Protein AF-A0A6J4XBL9-F1 (afdb_monomer)

Sequence (169 aa):
MKMYSIEIEEKIWQLLQQNAEPFVDTPNSVLKRLLFAKGETKEEVAPLYSIPAVSVEGLPKSLSQILEVVYEMEVNGCTRTQATNRVAKKRGTAPQTITDKYCRQLGKRAHEIDELLTEPEFNSFKDLLTSKFAVHRGIIEMYFDSMLSDADDANYTVPEIQDTELALE

Mean predicted aligned error: 17.2 Å

Radius of gyration: 22.72 Å; Cα contacts (8 Å, |Δi|>4): 89; chains: 1; bounding box: 56×64×52 Å

Solvent-accessible surface area (backbone atoms only — not comparable to full-atom values): 10542 Å² total; per-residue (Å²): 133,92,84,81,92,80,89,77,56,70,71,59,50,52,53,49,58,76,69,40,53,86,98,73,52,46,74,67,57,45,49,48,54,72,69,39,69,82,74,61,74,76,74,72,67,68,56,90,65,68,65,73,72,62,73,50,91,86,56,54,71,57,58,41,54,50,53,55,30,53,46,34,25,68,79,65,71,34,54,70,68,56,17,36,44,52,54,14,64,75,69,76,46,60,41,65,60,54,52,55,49,43,27,63,73,72,71,43,54,70,67,61,52,51,54,37,67,67,44,80,90,32,57,72,42,50,52,52,48,33,67,75,38,57,92,45,30,70,59,54,51,54,50,52,51,57,62,54,58,67,64,65,71,80,69,75,75,80,78,82,80,78,85,79,82,74,86,82,131

Structure (mmCIF, N/CA/C/O backbone):
data_AF-A0A6J4XBL9-F1
#
_entry.id   AF-A0A6J4XBL9-F1
#
loop_
_atom_site.group_PDB
_atom_site.id
_atom_site.type_symbol
_atom_site.label_atom_id
_atom_site.label_alt_id
_atom_site.label_comp_id
_atom_site.label_asym_id
_atom_site.label_entity_id
_atom_site.label_seq_id
_atom_site.pdbx_PDB_ins_code
_atom_site.Cartn_x
_atom_site.Cartn_y
_atom_site.Cartn_z
_atom_site.occupancy
_atom_site.B_iso_or_equiv
_atom_site.auth_seq_id
_atom_site.auth_comp_id
_atom_site.auth_asym_id
_atom_site.auth_atom_id
_atom_site.pdbx_PDB_model_num
ATOM 1 N N . MET A 1 1 ? 14.175 -23.108 -16.832 1.00 57.88 1 MET A N 1
ATOM 2 C CA . MET A 1 1 ? 14.173 -22.182 -17.988 1.00 57.88 1 MET A CA 1
ATOM 3 C C . MET A 1 1 ? 15.363 -22.502 -18.873 1.00 57.88 1 MET A C 1
ATOM 5 O O . MET A 1 1 ? 16.442 -22.715 -18.335 1.00 57.88 1 MET A O 1
ATOM 9 N N . LYS A 1 2 ? 15.183 -22.562 -20.196 1.00 72.81 2 LYS A N 1
ATOM 10 C CA . LYS A 1 2 ? 16.323 -22.574 -21.125 1.00 72.81 2 LYS A CA 1
ATOM 11 C C . LYS A 1 2 ? 16.831 -21.142 -21.288 1.00 72.81 2 LYS A C 1
ATOM 13 O O . LYS A 1 2 ? 16.019 -20.233 -21.426 1.00 72.81 2 LYS A O 1
ATOM 18 N N . MET A 1 3 ? 18.145 -20.960 -21.248 1.00 83.50 3 MET A N 1
ATOM 19 C CA . MET A 1 3 ? 18.801 -19.675 -21.488 1.00 83.50 3 MET A CA 1
ATOM 20 C C . MET A 1 3 ? 19.576 -19.748 -22.799 1.00 83.50 3 MET A C 1
ATOM 22 O O . MET A 1 3 ? 20.142 -20.791 -23.122 1.00 83.50 3 MET A O 1
ATOM 26 N N . TYR A 1 4 ? 19.592 -18.640 -23.531 1.00 82.44 4 TYR A N 1
ATOM 27 C CA . TYR A 1 4 ? 20.324 -18.499 -24.783 1.00 82.44 4 TYR A CA 1
ATOM 28 C C . TYR A 1 4 ? 21.252 -17.294 -24.678 1.00 82.44 4 TYR A C 1
ATOM 30 O O . TYR A 1 4 ? 20.879 -16.273 -24.098 1.00 82.44 4 TYR A O 1
ATOM 38 N N . SER A 1 5 ? 22.455 -17.421 -25.231 1.00 87.31 5 SER A N 1
ATOM 39 C CA . SER A 1 5 ? 23.397 -16.312 -25.354 1.00 87.31 5 SER A CA 1
ATOM 40 C C . SER A 1 5 ? 23.094 -15.536 -26.628 1.00 87.31 5 SER A C 1
ATOM 42 O O . SER A 1 5 ? 22.914 -16.132 -27.689 1.00 87.31 5 SER A O 1
ATOM 44 N N . ILE A 1 6 ? 23.049 -14.214 -26.514 1.00 83.62 6 ILE A N 1
ATOM 45 C CA . ILE A 1 6 ? 22.945 -13.297 -27.646 1.00 83.62 6 ILE A CA 1
ATOM 46 C C . ILE A 1 6 ? 24.068 -12.272 -27.543 1.00 83.62 6 ILE A C 1
ATOM 48 O O . ILE A 1 6 ? 24.449 -11.872 -26.442 1.00 83.62 6 ILE A O 1
ATOM 52 N N . GLU A 1 7 ? 24.587 -11.848 -28.686 1.00 88.94 7 GLU A N 1
ATOM 53 C CA . GLU A 1 7 ? 25.495 -10.708 -28.766 1.00 88.94 7 GLU A CA 1
ATOM 54 C C . GLU A 1 7 ? 24.669 -9.453 -29.044 1.00 88.94 7 GLU A C 1
ATOM 56 O O . GLU A 1 7 ? 23.746 -9.473 -29.860 1.00 88.94 7 GLU A O 1
ATOM 61 N N . ILE A 1 8 ? 24.967 -8.370 -28.330 1.00 85.19 8 ILE A N 1
ATOM 62 C CA . ILE A 1 8 ? 24.223 -7.112 -28.418 1.00 85.19 8 ILE A CA 1
ATOM 63 C C . ILE A 1 8 ? 25.177 -5.956 -28.679 1.00 85.19 8 ILE A C 1
ATOM 65 O O . ILE A 1 8 ? 26.264 -5.878 -28.109 1.00 85.19 8 ILE A O 1
ATOM 69 N N . GLU A 1 9 ? 24.747 -5.037 -29.535 1.00 90.19 9 GLU A N 1
ATOM 70 C CA . GLU A 1 9 ? 25.504 -3.825 -29.819 1.00 90.19 9 GLU A CA 1
ATOM 71 C C . GLU A 1 9 ? 25.502 -2.868 -28.620 1.00 90.19 9 GLU A C 1
ATOM 73 O O . GLU A 1 9 ? 24.533 -2.778 -27.862 1.00 90.19 9 GLU A O 1
ATOM 78 N N . GLU A 1 10 ? 26.566 -2.075 -28.487 1.00 86.00 10 GLU A N 1
ATOM 79 C CA . GLU A 1 10 ? 26.758 -1.153 -27.362 1.00 86.00 10 GLU A CA 1
ATOM 80 C C . GLU A 1 10 ? 25.614 -0.139 -27.208 1.00 86.00 10 GLU A C 1
ATOM 82 O O . GLU A 1 10 ? 25.182 0.160 -26.095 1.00 86.00 10 GLU A O 1
ATOM 87 N N . LYS A 1 11 ? 25.049 0.344 -28.320 1.00 86.88 11 LYS A N 1
ATOM 88 C CA . LYS A 1 11 ? 23.897 1.259 -28.290 1.00 86.88 11 LYS A CA 1
ATOM 89 C C . LYS A 1 11 ? 22.654 0.601 -27.686 1.00 86.88 11 LYS A C 1
ATOM 91 O O . LYS A 1 11 ? 21.917 1.242 -26.941 1.00 86.88 11 LYS A O 1
ATOM 96 N N . ILE A 1 12 ? 22.436 -0.680 -27.985 1.00 82.62 12 ILE A N 1
ATOM 97 C CA . ILE A 1 12 ? 21.325 -1.465 -27.435 1.00 82.62 12 ILE A CA 1
ATOM 98 C C . ILE A 1 12 ? 21.571 -1.707 -25.945 1.00 82.62 12 ILE A C 1
ATOM 100 O O . ILE A 1 12 ? 20.660 -1.555 -25.136 1.00 82.62 12 ILE A O 1
ATOM 104 N N . TRP A 1 13 ? 22.814 -2.000 -25.561 1.00 84.94 13 TRP A N 1
ATOM 105 C CA . TRP A 1 13 ? 23.192 -2.158 -24.160 1.00 84.94 13 TRP A CA 1
ATOM 106 C C . TRP A 1 13 ? 22.944 -0.892 -23.328 1.00 84.94 13 TRP A C 1
ATOM 108 O O . TRP A 1 13 ? 22.331 -0.963 -22.264 1.00 84.94 13 TRP A O 1
ATOM 118 N N . GLN A 1 14 ? 23.342 0.278 -23.833 1.00 83.50 14 GLN A N 1
ATOM 119 C CA . GLN A 1 14 ? 23.085 1.560 -23.170 1.00 83.50 14 GLN A CA 1
ATOM 120 C C . GLN A 1 14 ? 21.584 1.839 -23.024 1.00 83.50 14 GLN A C 1
ATOM 122 O O . GLN A 1 14 ? 21.141 2.294 -21.970 1.00 83.50 14 GLN A O 1
ATOM 127 N N . LEU A 1 15 ? 20.787 1.519 -24.048 1.00 81.88 15 LEU A N 1
ATOM 128 C CA . LEU A 1 15 ? 19.333 1.648 -23.987 1.00 81.88 15 LEU A CA 1
ATOM 129 C C . LEU A 1 15 ? 18.732 0.749 -22.896 1.00 81.88 15 LEU A C 1
ATOM 131 O O . LEU A 1 15 ? 17.860 1.193 -22.148 1.00 81.88 15 LEU A O 1
ATOM 135 N N . LEU A 1 16 ? 19.211 -0.492 -22.769 1.00 83.56 16 LEU A N 1
ATOM 136 C CA . LEU A 1 16 ? 18.768 -1.405 -21.714 1.00 83.56 16 LEU A CA 1
ATOM 137 C C . LEU A 1 16 ? 19.111 -0.864 -20.322 1.00 83.56 16 LEU A C 1
ATOM 139 O O . LEU A 1 16 ? 18.258 -0.897 -19.440 1.00 83.56 16 LEU A O 1
ATOM 143 N N . GLN A 1 17 ? 20.311 -0.308 -20.135 1.00 80.31 17 GLN A N 1
ATOM 144 C CA . GLN A 1 17 ? 20.725 0.287 -18.861 1.00 80.31 17 GLN A CA 1
ATOM 145 C C . GLN A 1 17 ? 19.887 1.511 -18.475 1.00 80.31 17 GLN A C 1
ATOM 147 O O . GLN A 1 17 ? 19.513 1.645 -17.315 1.00 80.31 17 GLN A O 1
ATOM 152 N N . GLN A 1 18 ? 19.556 2.384 -19.430 1.00 80.69 18 GLN A N 1
ATOM 153 C CA . GLN A 1 18 ? 18.729 3.569 -19.168 1.00 80.69 18 GLN A CA 1
ATOM 154 C C . GLN A 1 18 ? 17.293 3.222 -18.756 1.00 80.69 18 GLN A C 1
ATOM 156 O O . GLN A 1 18 ? 16.652 3.995 -18.050 1.00 80.69 18 GLN A O 1
ATOM 161 N N . ASN A 1 19 ? 16.786 2.073 -19.206 1.00 75.75 19 ASN A N 1
ATOM 162 C CA . ASN A 1 19 ? 15.426 1.618 -18.918 1.00 75.75 19 ASN A CA 1
ATOM 163 C C . ASN A 1 19 ? 15.345 0.653 -17.723 1.00 75.75 19 ASN A C 1
ATOM 165 O O . ASN A 1 19 ? 14.236 0.304 -17.310 1.00 75.75 19 ASN A O 1
ATOM 169 N N . ALA A 1 20 ? 16.483 0.222 -17.176 1.00 77.88 20 ALA A N 1
ATOM 170 C CA . ALA A 1 20 ? 16.548 -0.696 -16.047 1.00 77.88 20 ALA A CA 1
ATOM 171 C C . ALA A 1 20 ? 16.382 0.043 -14.710 1.00 77.88 20 ALA A C 1
ATOM 173 O O . ALA A 1 20 ? 17.081 1.020 -14.436 1.00 77.88 20 ALA A O 1
ATOM 174 N N . GLU A 1 21 ? 15.507 -0.458 -13.835 1.00 75.25 21 GLU A N 1
ATOM 175 C CA . GLU A 1 21 ? 15.535 -0.068 -12.423 1.00 75.25 21 GLU A CA 1
ATOM 176 C C . GLU A 1 21 ? 16.751 -0.725 -11.722 1.00 75.25 21 GLU A C 1
ATOM 178 O O . GLU A 1 21 ? 16.918 -1.950 -11.801 1.00 75.25 21 GLU A O 1
ATOM 183 N N . PRO A 1 22 ? 17.617 0.048 -11.029 1.00 66.06 22 PRO A N 1
ATOM 184 C CA . PRO A 1 22 ? 18.823 -0.488 -10.400 1.00 66.06 22 PRO A CA 1
ATOM 185 C C . PRO A 1 22 ? 18.513 -1.627 -9.426 1.00 66.06 22 PRO A C 1
ATOM 187 O O . PRO A 1 22 ? 17.652 -1.485 -8.562 1.00 66.06 22 PRO A O 1
ATOM 190 N N . PHE A 1 23 ? 19.253 -2.734 -9.537 1.00 54.91 23 PHE A N 1
ATOM 191 C CA . PHE A 1 23 ? 19.167 -3.927 -8.671 1.00 54.91 23 PHE A CA 1
ATOM 192 C C . PHE A 1 23 ? 17.852 -4.719 -8.727 1.00 54.91 23 PHE A C 1
ATOM 194 O O . PHE A 1 23 ? 17.738 -5.739 -8.050 1.00 54.91 23 PHE A O 1
ATOM 201 N N . VAL A 1 24 ? 16.886 -4.284 -9.534 1.00 68.31 24 VAL A N 1
ATOM 202 C CA . VAL A 1 24 ? 15.579 -4.937 -9.676 1.00 68.31 24 VAL A CA 1
ATOM 203 C C . VAL A 1 24 ? 15.452 -5.569 -11.055 1.00 68.31 24 VAL A C 1
ATOM 205 O O . VAL A 1 24 ? 15.021 -6.715 -11.176 1.00 68.31 24 VAL A O 1
ATOM 208 N N . ASP A 1 25 ? 15.866 -4.843 -12.092 1.00 71.19 25 ASP A N 1
ATOM 209 C CA . ASP A 1 25 ? 15.701 -5.292 -13.465 1.00 71.19 25 ASP A CA 1
ATOM 210 C C . ASP A 1 25 ? 16.890 -6.118 -13.969 1.00 71.19 25 ASP A C 1
ATOM 212 O O . ASP A 1 25 ? 18.059 -5.757 -13.822 1.00 71.19 25 ASP A O 1
ATOM 216 N N . THR A 1 26 ? 16.569 -7.230 -14.631 1.00 82.94 26 THR A N 1
ATOM 217 C CA . THR A 1 26 ? 17.522 -8.028 -15.409 1.00 82.94 26 THR A CA 1
ATOM 218 C C . THR A 1 26 ? 17.399 -7.664 -16.890 1.00 82.94 26 THR A C 1
ATOM 220 O O . THR A 1 26 ? 16.332 -7.232 -17.327 1.00 82.94 26 THR A O 1
ATOM 223 N N . PRO A 1 27 ? 18.427 -7.896 -17.725 1.00 78.94 27 PRO A N 1
ATOM 224 C CA . PRO A 1 27 ? 18.322 -7.638 -19.163 1.00 78.94 27 PRO A CA 1
ATOM 225 C C . PRO A 1 27 ? 17.103 -8.313 -19.810 1.00 78.94 27 PRO A C 1
ATOM 227 O O . PRO A 1 27 ? 16.434 -7.711 -20.645 1.00 78.94 27 PRO A O 1
ATOM 230 N N . ASN A 1 28 ? 16.747 -9.520 -19.359 1.00 80.69 28 ASN A N 1
ATOM 231 C CA . ASN A 1 28 ? 15.562 -10.231 -19.834 1.00 80.69 28 ASN A CA 1
ATOM 232 C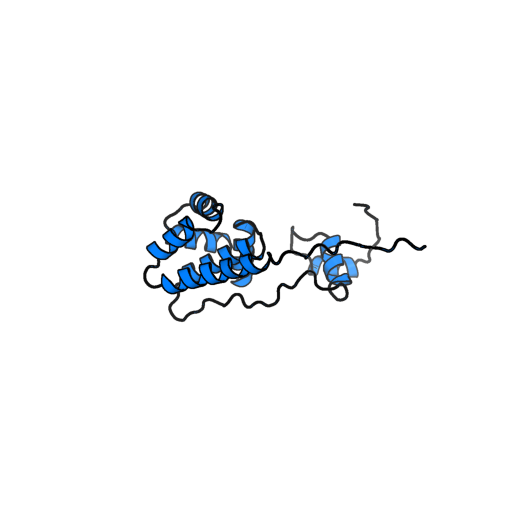 C . ASN A 1 28 ? 14.246 -9.561 -19.401 1.00 80.69 28 ASN A C 1
ATOM 234 O O . ASN A 1 28 ? 13.306 -9.561 -20.192 1.00 80.69 28 ASN A O 1
ATOM 238 N N . SER A 1 29 ? 14.154 -8.971 -18.198 1.00 78.38 29 SER A N 1
ATOM 239 C CA . SER A 1 29 ? 12.941 -8.244 -17.776 1.00 78.38 29 SER A CA 1
ATOM 240 C C . SER A 1 29 ? 12.764 -6.943 -18.558 1.00 78.38 29 SER A C 1
ATOM 242 O O . SER A 1 29 ? 11.655 -6.638 -19.003 1.00 78.38 29 SER A O 1
ATOM 244 N N . VAL A 1 30 ? 13.860 -6.223 -18.818 1.00 80.31 30 VAL A N 1
ATOM 245 C CA . VAL A 1 30 ? 13.841 -5.004 -19.641 1.00 80.31 30 VAL A CA 1
ATOM 246 C C . VAL A 1 30 ? 13.476 -5.332 -21.089 1.00 80.31 30 VAL A C 1
ATOM 248 O O . VAL A 1 30 ? 12.596 -4.687 -21.655 1.00 80.31 30 VAL A O 1
ATOM 251 N N . LEU A 1 31 ? 14.080 -6.370 -21.679 1.00 83.69 31 LEU A N 1
ATOM 252 C CA . LEU A 1 31 ? 13.751 -6.819 -23.035 1.00 83.69 31 LEU A CA 1
ATOM 253 C C . LEU A 1 31 ? 12.302 -7.298 -23.143 1.00 83.69 31 LEU A C 1
ATOM 255 O O . LEU A 1 31 ? 11.620 -6.932 -24.098 1.00 83.69 31 LEU A O 1
ATOM 259 N N . LYS A 1 32 ? 11.802 -8.049 -22.151 1.00 80.88 32 LYS A N 1
ATOM 260 C CA . LYS A 1 32 ? 10.403 -8.494 -22.121 1.00 80.88 32 LYS A CA 1
ATOM 261 C C . LYS A 1 32 ? 9.449 -7.295 -22.164 1.00 80.88 32 LYS A C 1
ATOM 263 O O . LYS A 1 32 ? 8.517 -7.269 -22.964 1.00 80.88 32 LYS A O 1
ATOM 268 N N . ARG A 1 33 ? 9.741 -6.266 -21.364 1.00 81.81 33 ARG A N 1
ATOM 269 C CA . ARG A 1 33 ? 8.968 -5.020 -21.304 1.00 81.81 33 ARG A CA 1
ATOM 270 C C . ARG A 1 33 ? 9.063 -4.191 -22.587 1.00 81.81 33 ARG A C 1
ATOM 272 O O . ARG A 1 33 ? 8.054 -3.659 -23.024 1.00 81.81 33 ARG A O 1
ATOM 279 N N . LEU A 1 34 ? 10.230 -4.077 -23.214 1.00 79.56 34 LEU A N 1
ATOM 280 C CA . LEU A 1 34 ? 10.382 -3.266 -24.429 1.00 79.56 34 LEU A CA 1
ATOM 281 C C . LEU A 1 34 ? 9.809 -3.941 -25.684 1.00 79.56 34 LEU A C 1
ATOM 283 O O . LEU A 1 34 ? 9.269 -3.253 -26.547 1.00 79.56 34 LEU A O 1
ATOM 287 N N . LEU A 1 35 ? 9.929 -5.267 -25.795 1.00 78.50 35 LEU A N 1
ATOM 288 C CA . LEU A 1 35 ? 9.585 -6.003 -27.016 1.00 78.50 35 LEU A CA 1
ATOM 289 C C . LEU A 1 35 ? 8.144 -6.520 -27.024 1.00 78.50 35 LEU A C 1
ATOM 291 O O . LEU A 1 35 ? 7.498 -6.485 -28.068 1.00 78.50 35 LEU A O 1
ATOM 295 N N . PHE A 1 36 ? 7.626 -6.969 -25.877 1.00 72.75 36 PHE A N 1
ATOM 296 C CA . PHE A 1 36 ? 6.341 -7.677 -25.818 1.00 72.75 36 PHE A CA 1
ATOM 297 C C . PHE A 1 36 ? 5.214 -6.867 -25.167 1.00 72.75 36 PHE A C 1
ATOM 299 O O . PHE A 1 36 ? 4.046 -7.176 -25.390 1.00 72.75 36 PHE A O 1
ATOM 306 N N . ALA A 1 37 ? 5.512 -5.749 -24.487 1.00 62.22 37 ALA A N 1
ATOM 307 C CA . ALA A 1 37 ? 4.473 -4.891 -23.898 1.00 62.22 37 ALA A CA 1
ATOM 308 C C . ALA A 1 37 ? 3.569 -4.184 -24.928 1.00 62.22 37 ALA A C 1
ATOM 310 O O . ALA A 1 37 ? 2.593 -3.545 -24.543 1.00 62.22 37 ALA A O 1
ATOM 311 N N . LYS A 1 38 ? 3.876 -4.269 -26.231 1.00 54.25 38 LYS A N 1
ATOM 312 C CA . LYS A 1 38 ? 3.057 -3.662 -27.293 1.00 54.25 38 LYS A CA 1
ATOM 313 C C . LYS A 1 38 ? 2.152 -4.655 -28.034 1.00 54.25 38 LYS A C 1
ATOM 315 O O . LYS A 1 38 ? 1.351 -4.211 -28.849 1.00 54.25 38 LYS A O 1
ATOM 320 N N . GLY A 1 39 ? 2.267 -5.963 -27.787 1.00 49.91 39 GLY A N 1
ATOM 321 C CA . GLY A 1 39 ? 1.613 -6.975 -28.630 1.00 49.91 39 GLY A CA 1
ATOM 322 C C . GLY A 1 39 ? 1.061 -8.208 -27.922 1.00 49.91 39 GLY A C 1
ATOM 323 O O . GLY A 1 39 ? 0.184 -8.856 -28.485 1.00 49.91 39 GLY A O 1
ATOM 324 N N . GLU A 1 40 ? 1.493 -8.519 -26.702 1.00 42.94 40 GLU A N 1
ATOM 325 C CA . GLU A 1 40 ? 0.893 -9.609 -25.935 1.00 42.94 40 GLU A CA 1
ATOM 326 C C . GLU A 1 40 ? -0.147 -9.030 -24.977 1.00 42.94 40 GLU A C 1
ATOM 328 O O . GLU A 1 40 ? 0.150 -8.305 -24.030 1.00 42.94 40 GLU A O 1
ATOM 333 N N . THR A 1 41 ? -1.399 -9.290 -25.355 1.00 36.91 41 THR A N 1
ATOM 334 C CA . THR A 1 41 ? -2.611 -9.306 -24.536 1.00 36.91 41 THR A CA 1
ATOM 335 C C . THR A 1 41 ? -2.355 -9.209 -23.043 1.00 36.91 41 THR A C 1
ATOM 337 O O . THR A 1 41 ? -1.767 -10.126 -22.482 1.00 36.91 41 THR A O 1
ATOM 340 N N . LYS A 1 42 ? -2.910 -8.152 -22.432 1.00 41.22 42 LYS A N 1
ATOM 341 C CA . LYS A 1 42 ? -3.607 -8.204 -21.139 1.00 41.22 42 LYS A CA 1
ATOM 342 C C . LYS A 1 42 ? -3.142 -9.367 -20.236 1.00 41.22 42 LYS A C 1
ATOM 344 O O . LYS A 1 42 ? -3.932 -10.244 -19.915 1.00 41.22 42 LYS A O 1
ATOM 349 N N . GLU A 1 43 ? -1.893 -9.352 -19.769 1.00 36.38 43 GLU A N 1
ATOM 350 C CA . GLU A 1 43 ? -1.733 -9.598 -18.339 1.00 36.38 43 GLU A CA 1
ATOM 351 C C . GLU A 1 43 ? -2.481 -8.432 -17.741 1.00 36.38 43 GLU A C 1
ATOM 353 O O . GLU A 1 43 ? -2.136 -7.283 -18.022 1.00 36.38 43 GLU A O 1
ATOM 358 N N . GLU A 1 44 ? -3.620 -8.752 -17.144 1.00 37.59 44 GLU A N 1
ATOM 359 C CA . GLU A 1 44 ? -4.585 -7.820 -16.619 1.00 37.59 44 GLU A CA 1
ATOM 360 C C . GLU A 1 44 ? -3.851 -6.627 -16.009 1.00 37.59 44 GLU A C 1
ATOM 362 O O . GLU A 1 44 ? -3.440 -6.593 -14.853 1.00 37.59 44 GLU A O 1
ATOM 367 N N . VAL A 1 45 ? -3.796 -5.564 -16.807 1.00 37.91 45 VAL A N 1
ATOM 368 C CA . VAL A 1 45 ? -4.268 -4.274 -16.365 1.00 37.91 45 VAL A CA 1
ATOM 369 C C . VAL A 1 45 ? -5.690 -4.565 -15.872 1.00 37.91 45 VAL A C 1
ATOM 371 O O . VAL A 1 45 ? -6.658 -4.255 -16.561 1.00 37.91 45 VAL A O 1
ATOM 374 N N . ALA A 1 46 ? -5.815 -5.220 -14.699 1.00 33.47 46 ALA A N 1
ATOM 375 C CA . ALA A 1 46 ? -6.844 -4.900 -13.732 1.00 33.47 46 ALA A CA 1
ATOM 376 C C . ALA A 1 46 ? -6.839 -3.389 -13.814 1.00 33.47 46 ALA A C 1
ATOM 378 O O . ALA A 1 46 ? -5.737 -2.841 -13.668 1.00 33.47 46 ALA A O 1
ATOM 379 N N . PRO A 1 47 ? -7.908 -2.783 -14.357 1.00 32.00 47 PRO A N 1
ATOM 380 C CA . PRO A 1 47 ? -7.806 -1.541 -15.078 1.00 32.00 47 PRO A CA 1
ATOM 381 C C . PRO A 1 47 ? -6.975 -0.503 -14.340 1.00 32.00 47 PRO A C 1
ATOM 383 O O . PRO A 1 47 ? -6.634 -0.572 -13.159 1.00 32.00 47 PRO A O 1
ATOM 386 N N . LEU A 1 48 ? -6.798 0.611 -15.005 1.00 33.84 48 LEU A N 1
ATOM 387 C CA . LEU A 1 48 ? -6.886 1.854 -14.268 1.00 33.84 48 LEU A CA 1
ATOM 388 C C . LEU A 1 48 ? -8.256 1.942 -13.523 1.00 33.84 48 LEU A C 1
ATOM 390 O O . LEU A 1 48 ? -8.998 2.893 -13.715 1.00 33.84 48 LEU A O 1
ATOM 394 N N . TYR A 1 49 ? -8.636 0.967 -12.680 1.00 30.86 49 TYR A N 1
ATOM 395 C CA . TYR A 1 49 ? -9.236 1.175 -11.392 1.00 30.86 49 TYR A CA 1
ATOM 396 C C . TYR A 1 49 ? -8.301 2.180 -10.735 1.00 30.86 49 TYR A C 1
ATOM 398 O O . TYR A 1 49 ? -7.297 1.872 -10.093 1.00 30.86 49 TYR A O 1
ATOM 406 N N . SER A 1 50 ? -8.599 3.450 -10.982 1.00 32.66 50 SER A N 1
ATOM 407 C CA . SER A 1 50 ? -9.019 4.319 -9.908 1.00 32.66 50 SER A CA 1
ATOM 408 C C . SER A 1 50 ? -9.268 3.485 -8.652 1.00 32.66 50 SER A C 1
ATOM 410 O O . SER A 1 50 ? -10.405 3.152 -8.345 1.00 32.66 50 SER A O 1
ATOM 412 N N . ILE A 1 51 ? -8.200 3.162 -7.906 1.00 40.31 51 ILE A N 1
ATOM 413 C CA . ILE A 1 51 ? -8.299 3.151 -6.453 1.00 40.31 51 ILE A CA 1
ATOM 414 C C . ILE A 1 51 ? -9.082 4.432 -6.225 1.00 40.31 51 ILE A C 1
ATOM 416 O O . ILE A 1 51 ? -8.580 5.468 -6.700 1.00 40.31 51 ILE A O 1
ATOM 420 N N . PRO A 1 52 ? -10.309 4.399 -5.673 1.00 44.22 52 PRO A N 1
ATOM 421 C CA . PRO A 1 52 ? -10.975 5.633 -5.335 1.00 44.22 52 PRO A CA 1
ATOM 422 C C . PRO A 1 52 ? -9.909 6.349 -4.538 1.00 44.22 52 PRO A C 1
ATOM 424 O O . PRO A 1 52 ? -9.442 5.824 -3.525 1.00 44.22 52 PRO A O 1
ATOM 427 N N . ALA A 1 53 ? -9.364 7.443 -5.072 1.00 45.25 53 ALA A N 1
ATOM 428 C CA . ALA A 1 53 ? -8.516 8.265 -4.258 1.00 45.25 53 ALA A CA 1
ATOM 429 C C . ALA A 1 53 ? -9.493 8.622 -3.157 1.00 45.25 53 ALA A C 1
ATOM 431 O O . ALA A 1 53 ? -10.439 9.368 -3.407 1.00 45.25 53 ALA A O 1
ATOM 432 N N . VAL A 1 54 ? -9.348 8.008 -1.983 1.00 47.06 54 VAL A N 1
ATOM 433 C CA . VAL A 1 54 ? -10.181 8.296 -0.822 1.00 47.06 54 VAL A CA 1
ATOM 434 C C . VAL A 1 54 ? -9.694 9.658 -0.306 1.00 47.06 54 VAL A C 1
ATOM 436 O O . VAL A 1 54 ? -9.329 9.833 0.847 1.00 47.06 54 VAL 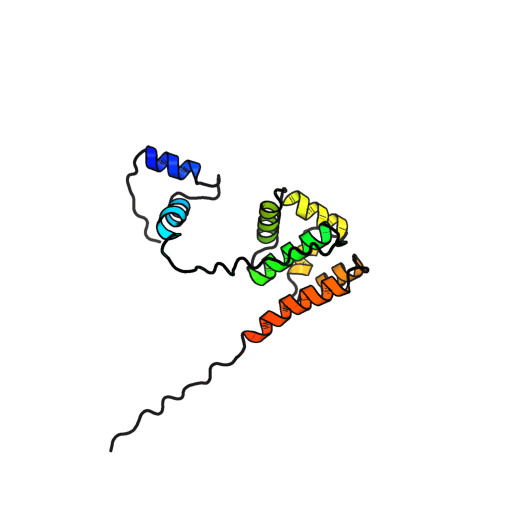A O 1
ATOM 439 N N . SER A 1 55 ? -9.604 10.643 -1.207 1.00 46.59 55 SER A N 1
ATOM 440 C CA . SER A 1 55 ? -9.762 12.060 -0.951 1.00 46.59 55 SER A CA 1
ATOM 441 C C . SER A 1 55 ? -11.256 12.304 -0.859 1.00 46.59 55 SER A C 1
ATOM 443 O O . SER A 1 55 ? -11.845 13.026 -1.654 1.00 46.59 55 SER A O 1
ATOM 445 N N . VAL A 1 56 ? -11.877 11.668 0.129 1.00 51.78 56 VAL A N 1
ATOM 446 C CA . VAL A 1 56 ? -13.061 12.270 0.720 1.00 51.78 56 VAL A CA 1
ATOM 447 C C . VAL A 1 56 ? -12.517 13.506 1.424 1.00 51.78 56 VAL A C 1
ATOM 449 O O . VAL A 1 56 ? -11.586 13.389 2.231 1.00 51.78 56 VAL A O 1
ATOM 452 N N . GLU A 1 57 ? -12.994 14.694 1.059 1.00 44.50 57 GLU A N 1
ATOM 453 C CA . GLU A 1 57 ? -12.623 15.916 1.772 1.00 44.50 57 GLU A CA 1
ATOM 454 C C . GLU A 1 57 ? -12.842 15.692 3.277 1.00 44.50 57 GLU A C 1
ATOM 456 O O . GLU A 1 57 ? -13.937 15.351 3.716 1.00 44.50 57 GLU A O 1
ATOM 461 N N . GLY A 1 58 ? -11.766 15.798 4.062 1.00 54.28 58 GLY A N 1
ATOM 462 C CA . GLY A 1 58 ? -11.785 15.546 5.505 1.00 54.28 58 GLY A CA 1
ATOM 463 C C . GLY A 1 58 ? -11.194 14.210 5.967 1.00 54.28 58 GLY A C 1
ATOM 464 O O . GLY A 1 58 ? -11.050 14.029 7.174 1.00 54.28 58 GLY A O 1
ATOM 465 N N . LEU A 1 59 ? -10.791 13.296 5.073 1.00 67.00 59 LEU A N 1
ATOM 466 C CA . LEU A 1 59 ? -10.130 12.057 5.494 1.00 67.00 59 LEU A CA 1
ATOM 467 C C . LEU A 1 59 ? -8.658 12.306 5.887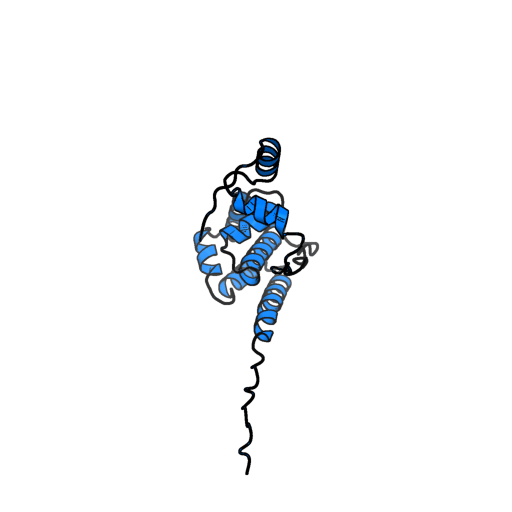 1.00 67.00 59 LEU A C 1
ATOM 469 O O . LEU A 1 59 ? -7.898 12.903 5.113 1.00 67.00 59 LEU A O 1
ATOM 473 N N . PRO A 1 60 ? -8.193 11.821 7.052 1.00 74.12 60 PRO A N 1
ATOM 474 C CA . PRO A 1 60 ? -6.793 11.911 7.425 1.00 74.12 60 PRO A CA 1
ATOM 475 C C . PRO A 1 60 ? -5.916 11.236 6.371 1.00 74.12 60 PRO A C 1
ATOM 477 O O . PRO A 1 60 ? -6.145 10.086 5.993 1.00 74.12 60 PRO A O 1
ATOM 480 N N . LYS A 1 61 ? -4.856 11.926 5.930 1.00 76.88 61 LYS A N 1
ATOM 481 C CA . LYS A 1 61 ? -3.898 11.379 4.949 1.00 76.88 61 LYS A CA 1
ATOM 482 C C . LYS A 1 61 ? -3.349 10.010 5.366 1.00 76.88 61 LYS A C 1
ATOM 484 O O . LYS A 1 61 ? -3.063 9.194 4.502 1.00 76.88 61 LYS A O 1
ATOM 489 N N . SER A 1 62 ? -3.197 9.778 6.669 1.00 77.69 62 SER A N 1
ATOM 490 C CA . SER A 1 62 ? -2.788 8.494 7.242 1.00 77.69 62 SER A CA 1
ATOM 491 C C . SER A 1 62 ? -3.816 7.391 7.000 1.00 77.69 62 SER A C 1
ATOM 493 O O . SER A 1 62 ? -3.432 6.321 6.549 1.00 77.69 62 SER A O 1
ATOM 495 N N . LEU A 1 63 ? -5.103 7.650 7.243 1.00 80.94 63 LEU A N 1
ATOM 496 C CA . LEU A 1 63 ? -6.171 6.675 7.016 1.00 80.94 63 LEU A CA 1
ATOM 497 C C . LEU A 1 63 ? -6.264 6.294 5.535 1.00 80.94 63 LEU A C 1
ATOM 499 O O . LEU A 1 63 ? -6.285 5.115 5.209 1.00 80.94 63 LEU A O 1
ATOM 503 N N . SER A 1 64 ? -6.200 7.278 4.635 1.00 81.81 64 SER A N 1
ATOM 504 C CA . SER A 1 64 ? -6.191 7.023 3.188 1.00 81.81 64 SER A CA 1
ATOM 505 C C . SER A 1 64 ? -5.000 6.155 2.757 1.00 81.81 64 SER A C 1
ATOM 507 O O . SER A 1 64 ? -5.172 5.244 1.956 1.00 81.81 64 SER A O 1
ATOM 509 N N . GLN A 1 65 ? -3.809 6.390 3.316 1.00 83.00 65 GLN A N 1
ATOM 510 C CA . GLN A 1 65 ? -2.632 5.556 3.047 1.00 83.00 65 GLN A CA 1
ATOM 511 C C . GLN A 1 65 ? -2.795 4.123 3.564 1.00 83.00 65 GLN A C 1
ATOM 513 O O . GLN A 1 65 ? -2.335 3.198 2.907 1.00 83.00 65 GLN A O 1
ATOM 518 N N . ILE A 1 66 ? -3.429 3.937 4.725 1.00 85.75 66 ILE A N 1
ATOM 519 C CA . ILE A 1 66 ? -3.666 2.606 5.296 1.00 85.75 66 ILE A CA 1
ATOM 520 C C . ILE A 1 66 ? -4.628 1.810 4.416 1.00 85.75 66 ILE A C 1
ATOM 522 O O . ILE A 1 66 ? -4.321 0.677 4.063 1.00 85.75 66 ILE A O 1
ATOM 526 N N . LEU A 1 67 ? -5.754 2.413 4.029 1.00 84.88 67 LEU A N 1
ATOM 527 C CA . LEU A 1 67 ? -6.749 1.756 3.180 1.00 84.88 67 LEU A CA 1
ATOM 528 C C . LEU A 1 67 ? -6.153 1.370 1.818 1.00 84.88 67 LEU A C 1
ATOM 530 O O . LEU A 1 67 ? -6.354 0.253 1.360 1.00 84.88 67 LEU A O 1
ATOM 534 N N . GLU A 1 68 ? -5.327 2.240 1.224 1.00 84.00 68 GLU A N 1
ATOM 535 C CA . GLU A 1 68 ? -4.592 1.925 -0.011 1.00 84.00 68 GLU A CA 1
ATOM 536 C C . GLU A 1 68 ? -3.677 0.699 0.135 1.00 84.00 68 GLU A C 1
ATOM 538 O O . GLU A 1 68 ? -3.590 -0.107 -0.787 1.00 84.00 68 GLU A O 1
ATOM 543 N N . VAL A 1 69 ? -3.000 0.543 1.280 1.00 84.44 69 VAL A N 1
ATOM 544 C CA . VAL A 1 69 ? -2.154 -0.634 1.534 1.00 84.44 69 VAL A CA 1
ATOM 545 C C . VAL A 1 69 ? -3.004 -1.897 1.642 1.00 84.44 69 VAL A C 1
ATOM 547 O O . VAL A 1 69 ? -2.647 -2.894 1.026 1.00 84.44 69 VAL A O 1
ATOM 550 N N . VAL A 1 70 ? -4.122 -1.856 2.374 1.00 84.50 70 VAL A N 1
ATOM 551 C CA . VAL A 1 70 ? -5.030 -3.010 2.513 1.00 84.50 70 VAL A CA 1
ATOM 552 C C . VAL A 1 70 ? -5.578 -3.444 1.157 1.00 84.50 70 VAL A C 1
ATOM 554 O O . VAL A 1 70 ? -5.547 -4.622 0.833 1.00 84.50 70 VAL A O 1
ATOM 557 N N . TYR A 1 71 ? -5.990 -2.495 0.320 1.00 83.69 71 TYR A N 1
ATOM 558 C CA . TYR A 1 71 ? -6.482 -2.798 -1.023 1.00 83.69 71 TYR A CA 1
ATOM 559 C C . TYR A 1 71 ? -5.443 -3.457 -1.915 1.00 83.69 71 TYR A C 1
ATOM 561 O O . TYR A 1 71 ? -5.749 -4.406 -2.622 1.00 83.69 71 TYR A O 1
ATOM 569 N N . GLU A 1 72 ? -4.199 -2.986 -1.879 1.00 79.25 72 GLU A N 1
ATOM 570 C CA . GLU A 1 72 ? -3.116 -3.629 -2.625 1.00 79.25 72 GLU A CA 1
ATOM 571 C C . GLU A 1 72 ? -2.811 -5.042 -2.106 1.00 79.25 72 GLU A C 1
ATOM 573 O O . GLU A 1 72 ? -2.333 -5.878 -2.870 1.00 79.25 72 GLU A O 1
ATOM 578 N N . MET A 1 73 ? -3.064 -5.321 -0.827 1.00 80.56 73 MET A N 1
ATOM 579 C CA . MET A 1 73 ? -2.919 -6.669 -0.282 1.00 80.56 73 MET A CA 1
ATOM 580 C C . MET A 1 73 ? -4.049 -7.583 -0.751 1.00 80.56 73 MET A C 1
ATOM 582 O O . MET A 1 73 ? -3.756 -8.674 -1.229 1.00 80.56 73 MET A O 1
ATOM 586 N N . GLU A 1 74 ? -5.296 -7.116 -0.687 1.00 79.69 74 GLU A N 1
ATOM 587 C CA . GLU A 1 74 ? -6.470 -7.924 -1.026 1.00 79.69 74 GLU A CA 1
ATOM 588 C C . GLU A 1 74 ? -6.627 -8.117 -2.540 1.00 79.69 74 GLU A C 1
ATOM 590 O O . GLU A 1 74 ? -6.691 -9.238 -3.030 1.00 79.69 74 GLU A O 1
ATOM 595 N N . VAL A 1 75 ? -6.591 -7.030 -3.316 1.00 76.38 75 VAL A N 1
ATOM 596 C CA . VAL A 1 75 ? -6.853 -7.074 -4.765 1.00 76.38 75 VAL A CA 1
ATOM 597 C C . VAL A 1 75 ? -5.673 -7.642 -5.548 1.00 76.38 75 VAL A C 1
ATOM 599 O O . VAL A 1 75 ? -5.866 -8.348 -6.533 1.00 76.38 75 VAL A O 1
ATOM 602 N N . ASN A 1 76 ? -4.437 -7.345 -5.134 1.00 72.44 76 ASN A N 1
ATOM 603 C CA . ASN A 1 76 ? -3.239 -7.810 -5.844 1.00 72.44 76 ASN A CA 1
ATOM 604 C C . ASN A 1 76 ? -2.545 -9.003 -5.165 1.00 72.44 76 ASN A C 1
ATOM 606 O O . ASN A 1 76 ? -1.463 -9.391 -5.615 1.00 72.44 76 ASN A O 1
ATOM 610 N N . GLY A 1 77 ? -3.096 -9.548 -4.072 1.00 75.81 77 GLY A N 1
ATOM 611 C CA . GLY A 1 77 ? -2.521 -10.686 -3.341 1.00 75.81 77 GLY A CA 1
ATOM 612 C C . GLY A 1 77 ? -1.084 -10.455 -2.858 1.00 75.81 77 GLY A C 1
ATOM 613 O O . GLY A 1 77 ? -0.281 -11.386 -2.781 1.00 75.81 77 GLY A O 1
ATOM 614 N N . CYS A 1 78 ? -0.703 -9.198 -2.626 1.00 77.25 78 CYS A N 1
ATOM 615 C CA . CYS A 1 78 ? 0.674 -8.812 -2.338 1.00 77.25 78 CYS A CA 1
ATOM 616 C C . CYS A 1 78 ? 0.953 -8.790 -0.832 1.00 77.25 78 CYS A C 1
ATOM 618 O O . CYS A 1 78 ? 0.092 -8.490 -0.011 1.00 77.25 78 CYS A O 1
ATOM 620 N N . THR A 1 79 ? 2.211 -9.012 -0.448 1.00 80.88 79 THR A N 1
ATOM 621 C CA . THR A 1 79 ? 2.627 -8.830 0.954 1.00 80.88 79 THR A CA 1
ATOM 622 C C . THR A 1 79 ? 2.514 -7.359 1.369 1.00 80.88 79 THR A C 1
ATOM 624 O O . THR A 1 79 ? 2.704 -6.462 0.540 1.00 80.88 79 THR A O 1
ATOM 627 N N . ARG A 1 80 ? 2.319 -7.072 2.667 1.00 82.75 80 ARG A N 1
ATOM 628 C CA . ARG A 1 80 ? 2.283 -5.689 3.194 1.00 82.75 80 ARG A CA 1
ATOM 629 C C . ARG A 1 80 ? 3.464 -4.843 2.718 1.00 82.75 80 ARG A C 1
ATOM 631 O O . ARG A 1 80 ? 3.298 -3.672 2.380 1.00 82.75 80 ARG A O 1
ATOM 638 N N . THR A 1 81 ? 4.664 -5.418 2.670 1.00 82.25 81 THR A N 1
ATOM 639 C CA . THR A 1 81 ? 5.871 -4.719 2.207 1.00 82.25 81 THR A CA 1
ATOM 640 C C . THR A 1 81 ? 5.762 -4.328 0.732 1.00 82.25 81 THR A C 1
ATOM 642 O O . THR A 1 81 ? 6.082 -3.196 0.371 1.00 82.25 81 THR A O 1
ATOM 645 N N . GLN A 1 82 ? 5.270 -5.229 -0.122 1.00 80.62 82 GLN A N 1
ATOM 646 C CA . GLN A 1 82 ? 5.038 -4.946 -1.540 1.00 80.62 82 GLN A CA 1
ATOM 647 C C . GLN A 1 82 ? 3.938 -3.898 -1.728 1.00 80.62 82 GLN A C 1
ATOM 649 O O . GLN A 1 82 ? 4.154 -2.927 -2.452 1.00 80.62 82 GLN A O 1
ATOM 654 N N . ALA A 1 83 ? 2.813 -4.037 -1.024 1.00 85.56 83 ALA A N 1
ATOM 655 C CA . ALA A 1 83 ? 1.723 -3.066 -1.029 1.00 85.56 83 ALA A CA 1
ATOM 656 C C . ALA A 1 83 ? 2.208 -1.672 -0.590 1.00 85.56 83 ALA A C 1
ATOM 658 O O . ALA A 1 83 ? 2.004 -0.677 -1.284 1.00 85.56 83 ALA A O 1
ATOM 659 N N . THR A 1 84 ? 2.972 -1.599 0.503 1.00 86.31 84 THR A N 1
ATOM 660 C CA . THR A 1 84 ? 3.551 -0.342 1.000 1.00 86.31 84 THR A CA 1
ATOM 661 C C . THR A 1 84 ? 4.507 0.274 -0.021 1.00 86.31 84 THR A C 1
ATOM 663 O O . THR A 1 84 ? 4.453 1.480 -0.244 1.00 86.31 84 THR A O 1
ATOM 666 N N . ASN A 1 85 ? 5.349 -0.525 -0.683 1.00 84.06 85 ASN A N 1
ATOM 667 C CA . ASN A 1 85 ? 6.243 -0.038 -1.739 1.00 84.06 85 ASN A CA 1
ATOM 668 C C . ASN A 1 85 ? 5.472 0.544 -2.931 1.00 84.06 85 ASN A C 1
ATOM 670 O O . ASN A 1 85 ? 5.871 1.574 -3.478 1.00 84.06 85 ASN A O 1
ATOM 674 N N . ARG A 1 86 ? 4.349 -0.069 -3.317 1.00 82.25 86 ARG A N 1
ATOM 675 C CA . ARG A 1 86 ? 3.484 0.444 -4.390 1.00 82.25 86 ARG A CA 1
ATOM 676 C C . ARG A 1 86 ? 2.838 1.771 -4.006 1.00 82.25 86 ARG A C 1
ATOM 678 O O . ARG A 1 86 ? 2.943 2.742 -4.758 1.00 82.25 86 ARG A O 1
ATOM 685 N N . VAL A 1 87 ? 2.271 1.859 -2.803 1.00 84.56 87 VAL A N 1
ATOM 686 C CA . VAL A 1 87 ? 1.686 3.104 -2.277 1.00 84.56 87 VAL A CA 1
ATOM 687 C C . VAL A 1 87 ? 2.749 4.204 -2.145 1.00 84.56 87 VAL A C 1
ATOM 689 O O . VAL A 1 87 ? 2.509 5.361 -2.497 1.00 84.56 87 VAL A O 1
ATOM 692 N N . ALA A 1 88 ? 3.958 3.843 -1.712 1.00 85.44 88 ALA A N 1
ATOM 693 C CA . ALA A 1 88 ? 5.112 4.732 -1.621 1.00 85.44 88 ALA A CA 1
ATOM 694 C C . ALA A 1 88 ? 5.505 5.319 -2.980 1.00 85.44 88 ALA A C 1
ATOM 696 O O . ALA A 1 88 ? 5.622 6.542 -3.107 1.00 85.44 88 ALA A O 1
ATOM 697 N N . LYS A 1 89 ? 5.630 4.461 -4.002 1.00 83.81 89 LYS A N 1
ATOM 698 C CA . LYS A 1 89 ? 5.928 4.855 -5.386 1.00 83.81 89 LYS A CA 1
ATOM 699 C C . LYS A 1 89 ? 4.841 5.782 -5.935 1.00 83.81 89 LYS A C 1
ATOM 701 O O . LYS A 1 89 ? 5.168 6.823 -6.496 1.00 83.81 89 LYS A O 1
ATOM 706 N N . LYS A 1 90 ? 3.562 5.470 -5.688 1.00 79.94 90 LYS A N 1
ATOM 707 C CA . LYS A 1 90 ? 2.414 6.288 -6.118 1.00 79.94 90 LYS A CA 1
ATOM 708 C C . LYS A 1 90 ? 2.423 7.692 -5.507 1.00 79.94 90 LYS A C 1
ATOM 710 O O . LYS A 1 90 ? 2.055 8.656 -6.170 1.00 79.94 90 LYS A O 1
ATOM 715 N N . ARG A 1 91 ? 2.835 7.817 -4.243 1.00 78.19 91 ARG A N 1
ATOM 716 C CA . ARG A 1 91 ? 2.829 9.090 -3.503 1.00 78.19 91 ARG A CA 1
ATOM 717 C C . ARG A 1 91 ? 4.158 9.845 -3.544 1.00 78.19 91 ARG A C 1
ATOM 719 O O . ARG A 1 91 ? 4.232 10.937 -2.986 1.00 78.19 91 ARG A O 1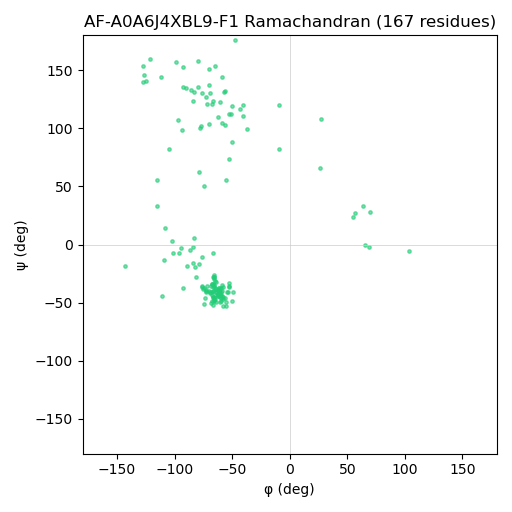
ATOM 726 N N . GLY A 1 92 ? 5.194 9.287 -4.173 1.00 80.38 92 GLY A N 1
ATOM 727 C CA . GLY A 1 92 ? 6.529 9.890 -4.202 1.00 80.38 92 GLY A CA 1
ATOM 728 C C . GLY A 1 92 ? 7.167 9.999 -2.813 1.00 80.38 92 GLY A C 1
ATOM 729 O O . GLY A 1 92 ? 7.876 10.960 -2.530 1.00 80.38 92 GLY A O 1
ATOM 730 N N . THR A 1 93 ? 6.882 9.049 -1.919 1.00 84.12 93 THR A N 1
ATOM 731 C CA . THR A 1 93 ? 7.398 9.035 -0.538 1.00 84.12 93 THR A CA 1
ATOM 732 C C . THR A 1 93 ? 8.185 7.765 -0.257 1.00 84.12 93 THR A C 1
ATOM 734 O O . THR A 1 93 ? 7.976 6.759 -0.922 1.00 84.12 93 THR A O 1
ATOM 737 N N . ALA A 1 94 ? 9.052 7.772 0.758 1.00 84.69 94 ALA A N 1
ATOM 738 C CA . ALA A 1 94 ? 9.745 6.557 1.170 1.00 84.69 94 ALA A CA 1
ATOM 739 C C . ALA A 1 94 ? 8.769 5.558 1.840 1.00 84.69 94 ALA A C 1
ATOM 741 O O . ALA A 1 94 ? 7.971 5.974 2.688 1.00 84.69 94 ALA A O 1
ATOM 742 N N . PRO A 1 95 ? 8.850 4.248 1.535 1.00 84.62 95 PRO A N 1
ATOM 743 C CA . PRO A 1 95 ? 7.997 3.219 2.143 1.00 84.62 95 PRO A CA 1
ATOM 744 C C . PRO A 1 95 ? 8.056 3.225 3.672 1.00 84.62 95 PRO A C 1
ATOM 746 O O . PRO A 1 95 ? 7.029 3.156 4.343 1.00 84.62 95 PRO A O 1
ATOM 749 N N . GLN A 1 96 ? 9.257 3.411 4.224 1.00 85.81 96 GLN A N 1
ATOM 750 C CA . GLN A 1 96 ? 9.481 3.497 5.665 1.00 85.81 96 GLN A CA 1
ATOM 751 C C . GLN A 1 96 ? 8.695 4.649 6.306 1.00 85.81 96 GLN A C 1
ATOM 753 O O . GLN A 1 96 ? 8.131 4.485 7.381 1.00 85.81 96 GLN A O 1
ATOM 758 N N . THR A 1 97 ? 8.567 5.790 5.620 1.00 85.69 97 THR A N 1
ATOM 759 C CA . THR A 1 97 ? 7.779 6.928 6.112 1.00 85.69 97 THR A CA 1
ATOM 760 C C . THR A 1 97 ? 6.291 6.603 6.188 1.00 85.69 97 THR A C 1
ATOM 762 O O . THR A 1 97 ? 5.613 7.088 7.091 1.00 85.69 97 THR A O 1
ATOM 765 N N . ILE A 1 98 ? 5.767 5.794 5.263 1.00 83.75 98 ILE A N 1
ATOM 766 C CA . ILE A 1 98 ? 4.372 5.340 5.312 1.00 83.75 98 ILE A CA 1
ATOM 767 C C . ILE A 1 98 ? 4.193 4.387 6.495 1.00 83.75 98 ILE A C 1
ATOM 769 O O . ILE A 1 98 ? 3.319 4.634 7.328 1.00 83.75 98 ILE A O 1
ATOM 773 N N . THR A 1 99 ? 5.065 3.379 6.616 1.00 84.06 99 THR A N 1
ATOM 774 C CA . THR A 1 99 ? 5.059 2.411 7.723 1.00 84.06 99 THR A CA 1
ATOM 775 C C . THR A 1 99 ? 5.126 3.085 9.085 1.00 84.06 99 THR A C 1
ATOM 777 O O . THR A 1 99 ? 4.258 2.862 9.926 1.00 84.06 99 THR A O 1
ATOM 780 N N . ASP A 1 100 ? 6.101 3.965 9.301 1.00 83.81 100 ASP A N 1
ATOM 781 C CA . ASP A 1 100 ? 6.267 4.671 10.572 1.00 83.81 100 ASP A CA 1
ATOM 782 C C . ASP A 1 100 ? 5.049 5.538 10.895 1.00 83.81 100 ASP A C 1
ATOM 784 O O . ASP A 1 100 ? 4.615 5.626 12.048 1.00 83.81 100 ASP A O 1
ATOM 788 N N . LYS A 1 101 ? 4.461 6.167 9.872 1.00 84.75 101 LYS A N 1
ATOM 789 C CA . LYS A 1 101 ? 3.305 7.037 10.049 1.00 84.75 101 LYS A CA 1
ATOM 790 C C . LYS A 1 101 ? 2.085 6.249 10.493 1.00 84.75 101 LYS A C 1
ATOM 792 O O . LYS A 1 101 ? 1.488 6.637 11.494 1.00 84.75 101 LYS A O 1
ATOM 797 N N . TYR A 1 102 ? 1.705 5.172 9.805 1.00 83.62 102 TYR A N 1
ATOM 798 C CA . TYR A 1 102 ? 0.516 4.431 10.225 1.00 83.62 102 TYR A CA 1
ATOM 799 C C . TYR A 1 102 ? 0.743 3.633 11.510 1.00 83.62 102 TYR A C 1
ATOM 801 O O . TYR A 1 102 ? -0.146 3.638 12.356 1.00 83.62 102 TYR A O 1
ATOM 809 N N . CYS A 1 103 ? 1.930 3.059 11.741 1.00 85.31 103 CYS A N 1
ATOM 810 C CA . CYS A 1 103 ? 2.257 2.408 13.016 1.00 85.31 103 CYS A CA 1
ATOM 811 C C . CYS A 1 103 ? 2.070 3.377 14.194 1.00 85.31 103 CYS A C 1
ATOM 813 O O . CYS A 1 103 ? 1.404 3.064 15.182 1.00 85.31 103 CYS A O 1
ATOM 815 N N . ARG A 1 104 ? 2.570 4.614 14.060 1.00 84.62 104 ARG A N 1
ATOM 816 C CA . ARG A 1 104 ? 2.419 5.653 15.089 1.00 84.62 104 ARG A CA 1
ATOM 817 C C . ARG A 1 104 ? 0.971 6.116 15.271 1.00 84.62 104 ARG A C 1
ATOM 819 O O . ARG A 1 104 ? 0.587 6.444 16.389 1.00 84.62 104 ARG A O 1
ATOM 826 N N . GLN A 1 105 ? 0.175 6.155 14.203 1.00 83.75 105 GLN A N 1
ATOM 827 C CA . GLN A 1 105 ? -1.241 6.552 14.259 1.00 83.75 105 GLN A CA 1
ATOM 828 C C . GLN A 1 105 ? -2.115 5.472 14.907 1.00 83.75 105 GLN A C 1
ATOM 830 O O . GLN A 1 105 ? -2.989 5.778 15.717 1.00 83.75 105 GLN A O 1
ATOM 835 N N . LEU A 1 106 ? -1.841 4.208 14.594 1.00 84.12 106 LEU A N 1
ATOM 836 C CA . LEU A 1 106 ? -2.545 3.061 15.158 1.00 84.12 106 LEU A CA 1
ATOM 837 C C . LEU A 1 106 ? -2.057 2.717 16.572 1.00 84.12 106 LEU A C 1
ATOM 839 O O . LEU A 1 106 ? -2.773 2.063 17.325 1.00 84.12 106 LEU A O 1
ATOM 843 N N . GLY A 1 107 ? -0.884 3.218 16.971 1.00 83.81 107 GLY A N 1
ATOM 844 C CA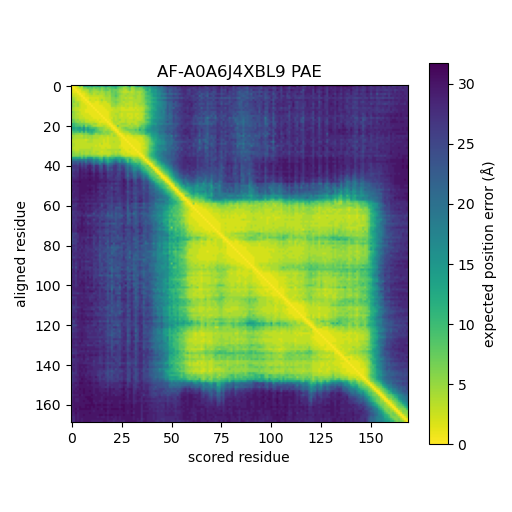 . GLY A 1 107 ? -0.282 2.926 18.272 1.00 83.81 107 GLY A CA 1
ATOM 845 C C . GLY A 1 107 ? 0.202 1.481 18.378 1.00 83.81 107 GLY A C 1
ATOM 846 O O . GLY A 1 107 ? 0.213 0.929 19.473 1.00 83.81 107 GLY A O 1
ATOM 847 N N . LYS A 1 108 ? 0.570 0.879 17.243 1.00 85.88 108 LYS A N 1
ATOM 848 C CA . LYS A 1 108 ? 0.995 -0.517 17.122 1.00 85.88 108 LYS A CA 1
ATOM 849 C C . LYS A 1 108 ? 2.332 -0.620 16.413 1.00 85.88 108 LYS A C 1
ATOM 851 O O . LYS A 1 108 ? 2.708 0.245 15.620 1.00 85.88 108 LYS A O 1
ATOM 856 N N . ARG A 1 109 ? 3.063 -1.688 16.708 1.00 84.00 109 ARG A N 1
ATOM 857 C CA . ARG A 1 109 ? 4.301 -2.032 16.010 1.00 84.00 109 ARG A CA 1
ATOM 858 C C . ARG A 1 109 ? 3.985 -2.703 14.677 1.00 84.00 109 ARG A C 1
ATOM 860 O O . ARG A 1 109 ? 2.924 -3.291 14.504 1.00 84.00 109 ARG A O 1
ATOM 867 N N . ALA A 1 110 ? 4.943 -2.655 13.753 1.00 79.06 110 ALA A N 1
ATOM 868 C CA . ALA A 1 110 ? 4.787 -3.232 12.418 1.00 79.06 110 ALA A CA 1
ATOM 869 C C . ALA A 1 110 ? 4.356 -4.711 12.450 1.00 79.06 110 ALA A C 1
ATOM 871 O O . ALA A 1 110 ? 3.462 -5.074 11.701 1.00 79.06 110 ALA A O 1
ATOM 872 N N . HIS A 1 111 ? 4.918 -5.517 13.360 1.00 80.94 111 HIS A N 1
ATOM 873 C CA . HIS A 1 111 ? 4.556 -6.933 13.495 1.00 80.94 111 HIS A CA 1
ATOM 874 C C . HIS A 1 111 ? 3.122 -7.153 13.992 1.00 80.94 111 HIS A C 1
ATOM 876 O O . HIS A 1 111 ? 2.460 -8.057 13.513 1.00 80.94 111 HIS A O 1
ATOM 882 N N . GLU A 1 112 ? 2.614 -6.317 14.905 1.00 82.25 112 GLU A N 1
ATOM 883 C CA . GLU A 1 112 ? 1.220 -6.425 15.359 1.00 82.25 112 GLU A CA 1
ATOM 884 C C . GLU A 1 112 ? 0.251 -6.082 14.223 1.00 82.25 112 GLU A C 1
ATOM 886 O O . GLU A 1 112 ? -0.837 -6.634 14.139 1.00 82.25 112 GLU A O 1
ATOM 891 N N . ILE A 1 113 ? 0.634 -5.142 13.353 1.00 82.44 113 ILE A N 1
ATOM 892 C CA . ILE A 1 113 ? -0.142 -4.817 12.154 1.00 82.44 113 ILE A CA 1
ATOM 893 C C . ILE A 1 113 ? -0.081 -5.969 11.147 1.00 82.44 113 ILE A C 1
ATOM 895 O O . ILE A 1 113 ? -1.104 -6.302 10.566 1.00 82.44 113 ILE A O 1
ATOM 899 N N . ASP A 1 114 ? 1.089 -6.586 10.964 1.00 80.44 114 ASP A N 1
ATOM 900 C CA . ASP A 1 114 ? 1.244 -7.769 10.111 1.00 80.44 114 ASP A CA 1
ATOM 901 C C . ASP A 1 114 ? 0.344 -8.925 10.588 1.00 80.44 114 ASP A C 1
ATOM 903 O O . ASP A 1 114 ? -0.354 -9.524 9.774 1.00 80.44 114 ASP A O 1
ATOM 907 N N . GLU A 1 115 ? 0.284 -9.188 11.897 1.00 82.50 115 GLU A N 1
ATOM 908 C CA . GLU A 1 115 ? -0.613 -10.198 12.480 1.00 82.50 115 GLU A CA 1
ATOM 909 C C . GLU A 1 115 ? -2.091 -9.888 12.204 1.00 82.50 115 GLU A C 1
ATOM 911 O O . GLU A 1 115 ? -2.829 -10.763 11.757 1.00 82.50 115 GLU A O 1
ATOM 916 N N . LEU A 1 116 ? -2.514 -8.634 12.389 1.00 83.12 116 LEU A N 1
ATOM 917 C CA . LEU A 1 116 ? -3.894 -8.200 12.130 1.00 83.12 116 LEU A CA 1
ATOM 918 C C . LEU A 1 116 ? -4.289 -8.276 10.650 1.00 83.12 116 LEU A C 1
ATOM 920 O O . LEU A 1 116 ? -5.461 -8.456 10.339 1.00 83.12 116 LEU A O 1
ATOM 924 N N . LEU A 1 117 ? -3.325 -8.112 9.744 1.00 79.38 117 LEU A N 1
ATOM 925 C CA . LEU A 1 117 ? -3.529 -8.208 8.296 1.00 79.38 117 LEU A CA 1
ATOM 926 C C . LEU A 1 117 ? -3.408 -9.645 7.767 1.00 79.38 117 LEU A C 1
ATOM 928 O O . LEU A 1 117 ? -3.604 -9.866 6.578 1.00 79.38 117 LEU A O 1
ATOM 932 N N . THR A 1 118 ? -3.050 -10.605 8.625 1.00 76.12 118 THR A N 1
ATOM 933 C CA . THR A 1 118 ? -3.012 -12.035 8.283 1.00 76.12 118 THR A CA 1
ATOM 934 C C . THR A 1 118 ? -4.361 -12.711 8.557 1.00 76.12 118 THR A C 1
ATOM 936 O O . THR A 1 118 ? -4.627 -13.792 8.034 1.00 76.12 118 THR A O 1
ATOM 939 N N . GLU A 1 119 ? -5.215 -12.094 9.380 1.00 77.12 119 GLU A N 1
ATOM 940 C CA . GLU A 1 119 ? -6.552 -12.605 9.674 1.00 77.12 119 GLU A CA 1
ATOM 941 C C . GLU A 1 119 ? -7.457 -12.491 8.432 1.00 77.12 119 GLU A C 1
ATOM 943 O O . GLU A 1 119 ? -7.527 -11.410 7.836 1.00 77.12 119 GLU A O 1
ATOM 948 N N . PRO A 1 120 ? -8.168 -13.566 8.041 1.00 68.81 120 PRO A N 1
ATOM 949 C CA . PRO A 1 120 ? -9.160 -13.480 6.975 1.00 68.81 120 PRO A CA 1
ATOM 950 C C . PRO A 1 120 ? -10.242 -12.454 7.344 1.00 68.81 120 PRO A C 1
ATOM 952 O O . PRO A 1 120 ? -10.599 -12.313 8.512 1.00 68.81 120 PRO A O 1
ATOM 955 N N . GLU A 1 121 ? -10.747 -11.721 6.348 1.00 71.94 121 GLU A N 1
ATOM 956 C CA . GLU A 1 121 ? -11.782 -10.674 6.486 1.00 71.94 121 GLU A CA 1
ATOM 957 C C . GLU A 1 121 ? -11.359 -9.394 7.234 1.00 71.94 121 GLU A C 1
ATOM 959 O O . GLU A 1 121 ? -12.144 -8.450 7.331 1.00 71.94 121 GLU A O 1
ATOM 964 N N . PHE A 1 122 ? -10.122 -9.305 7.741 1.00 83.75 122 PHE A N 1
ATOM 965 C CA . PHE A 1 122 ? -9.582 -8.112 8.412 1.00 83.75 122 PHE A CA 1
ATOM 966 C C . PHE A 1 122 ? -10.428 -7.590 9.587 1.00 83.75 122 PHE A C 1
ATOM 968 O O . PHE A 1 122 ? -10.319 -6.412 9.935 1.00 83.75 122 PHE A O 1
ATOM 975 N N . ASN A 1 123 ? -11.254 -8.425 10.224 1.00 82.25 123 ASN A N 1
ATOM 976 C CA . ASN A 1 123 ? -12.210 -7.996 11.253 1.00 82.25 123 ASN A CA 1
ATOM 977 C C . ASN A 1 123 ? -11.523 -7.237 12.405 1.00 82.25 123 ASN A C 1
ATOM 979 O O . ASN A 1 123 ? -11.890 -6.098 12.714 1.00 82.25 123 ASN A O 1
ATOM 983 N N . SER A 1 124 ? -10.440 -7.790 12.964 1.00 84.56 124 SER A N 1
ATOM 984 C CA . SER A 1 124 ? -9.673 -7.121 14.025 1.00 84.56 124 SER A CA 1
ATOM 985 C C . SER A 1 124 ? -9.017 -5.814 13.559 1.00 84.56 124 SER A C 1
ATOM 987 O O . SER A 1 124 ? -8.857 -4.863 14.332 1.00 84.56 124 SER A O 1
ATOM 989 N N . PHE A 1 125 ? -8.625 -5.739 12.285 1.00 86.50 125 PHE A N 1
ATOM 990 C CA . PHE A 1 125 ? -8.034 -4.540 11.698 1.00 86.50 125 PHE A CA 1
ATOM 991 C C . PHE A 1 125 ? -9.087 -3.452 11.424 1.00 86.50 125 PHE A C 1
ATOM 993 O O . PHE A 1 125 ? -8.836 -2.270 11.680 1.00 86.50 125 PHE A O 1
ATOM 1000 N N . LYS A 1 126 ? -10.288 -3.843 10.982 1.00 86.88 126 LYS A N 1
ATOM 1001 C CA . LYS A 1 126 ? -11.462 -2.978 10.815 1.00 86.88 126 LYS A CA 1
ATOM 1002 C C . LYS A 1 126 ? -11.849 -2.354 12.153 1.00 86.88 126 LYS A C 1
ATOM 1004 O O . LYS A 1 126 ? -11.954 -1.131 12.236 1.00 86.88 126 LYS A O 1
ATOM 1009 N N . ASP A 1 127 ? -11.943 -3.149 13.217 1.00 86.69 127 ASP A N 1
ATOM 1010 C CA . ASP A 1 127 ? -12.244 -2.668 14.573 1.00 86.69 127 ASP A CA 1
ATOM 1011 C C . ASP A 1 127 ? -11.186 -1.695 15.108 1.00 86.69 127 ASP A C 1
ATOM 1013 O O . ASP A 1 127 ? -11.500 -0.667 15.719 1.00 86.69 127 ASP A O 1
ATOM 1017 N N . LEU A 1 128 ? -9.909 -1.961 14.826 1.00 88.38 128 LEU A N 1
ATOM 1018 C CA . LEU A 1 128 ? -8.825 -1.050 15.180 1.00 88.38 128 LEU A CA 1
ATOM 1019 C C . LEU A 1 128 ? -8.975 0.306 14.471 1.00 88.38 128 LEU A C 1
ATOM 1021 O O . LEU A 1 128 ? -8.798 1.361 15.093 1.00 88.38 128 LEU A O 1
ATOM 1025 N N . LEU A 1 129 ? -9.300 0.289 13.177 1.00 86.69 129 LEU A N 1
ATOM 1026 C CA . LEU A 1 129 ? -9.495 1.502 12.391 1.00 86.69 129 LEU A CA 1
ATOM 1027 C C . LEU A 1 129 ? -10.735 2.278 12.835 1.00 86.69 129 LEU A C 1
ATOM 1029 O O . LEU A 1 129 ? -10.645 3.496 12.994 1.00 86.69 129 LEU A O 1
ATOM 1033 N N . THR A 1 130 ? -11.862 1.613 13.087 1.00 86.38 130 THR A N 1
ATOM 1034 C CA . THR A 1 130 ? -13.095 2.274 13.541 1.00 86.38 130 THR A CA 1
ATOM 1035 C C . THR A 1 130 ? -12.951 2.847 14.952 1.00 86.38 130 THR A C 1
ATOM 1037 O O . THR A 1 130 ? -13.462 3.934 15.219 1.00 86.38 130 THR A O 1
ATOM 1040 N N . SER A 1 131 ? -12.183 2.196 15.832 1.00 86.38 131 SER A N 1
ATOM 1041 C CA . SER A 1 131 ? -11.849 2.720 17.161 1.00 86.38 131 SER A CA 1
ATOM 1042 C C . SER A 1 131 ? -10.967 3.974 17.088 1.00 86.38 131 SER A C 1
ATOM 1044 O O . SER A 1 131 ? -11.232 4.972 17.764 1.00 86.38 131 SER A O 1
ATOM 1046 N N . LYS A 1 132 ? -9.925 3.964 16.243 1.00 85.44 132 LYS A N 1
ATOM 1047 C CA . LYS A 1 132 ? -8.994 5.099 16.102 1.00 85.44 132 LYS A CA 1
ATOM 1048 C C . LYS A 1 132 ? -9.575 6.272 15.328 1.00 85.44 132 LYS A C 1
ATOM 1050 O O . LYS A 1 132 ? -9.302 7.424 15.662 1.00 85.44 132 LYS A O 1
ATOM 1055 N N . PHE A 1 133 ? -10.361 5.986 14.302 1.00 82.75 133 PHE A N 1
ATOM 1056 C CA . PHE A 1 133 ? -10.955 6.967 13.408 1.00 82.75 133 PHE A CA 1
ATOM 1057 C C . PHE A 1 133 ? -12.478 6.939 13.538 1.00 82.75 133 PHE A C 1
ATOM 1059 O O . PHE A 1 133 ? -13.185 6.805 12.544 1.00 82.75 133 PHE A O 1
ATOM 1066 N N . ALA A 1 134 ? -12.986 7.109 14.763 1.00 80.31 134 ALA A N 1
ATOM 1067 C CA . ALA A 1 134 ? -14.419 7.035 15.067 1.00 80.31 134 ALA A CA 1
ATOM 1068 C C . ALA A 1 134 ? -15.288 7.941 14.173 1.00 80.31 134 ALA A C 1
ATOM 1070 O O . ALA A 1 134 ? -16.379 7.555 13.764 1.00 80.31 134 ALA A O 1
ATOM 1071 N N . VAL A 1 135 ? -14.772 9.118 13.801 1.00 77.19 135 VAL A N 1
ATOM 1072 C CA . VAL A 1 135 ? -15.442 10.077 12.899 1.00 77.19 135 VAL A CA 1
ATOM 1073 C C . VAL A 1 135 ? -15.604 9.529 11.472 1.00 77.19 135 VAL A C 1
ATOM 1075 O O . VAL A 1 135 ? -16.526 9.915 10.763 1.00 77.19 135 VAL A O 1
ATOM 1078 N N . HIS A 1 136 ? -14.741 8.603 11.052 1.00 78.12 136 HIS A N 1
ATOM 1079 C CA . HIS A 1 136 ? -14.731 8.007 9.713 1.00 78.12 136 HIS A CA 1
ATOM 1080 C C . HIS A 1 136 ? -15.207 6.552 9.702 1.00 78.12 136 HIS A C 1
ATOM 1082 O O . HIS A 1 136 ? -15.022 5.865 8.698 1.00 78.12 136 HIS A O 1
ATOM 1088 N N . ARG A 1 137 ? -15.839 6.085 10.787 1.00 78.94 137 ARG A N 1
ATOM 1089 C CA . ARG A 1 137 ? -16.323 4.707 10.926 1.00 78.94 137 ARG A CA 1
ATOM 1090 C C . ARG A 1 137 ? -17.151 4.249 9.723 1.00 78.94 137 ARG A C 1
ATOM 1092 O O . ARG A 1 137 ? -16.836 3.215 9.153 1.00 78.94 137 ARG A O 1
ATOM 1099 N N . GLY A 1 138 ? -18.122 5.052 9.283 1.00 74.12 138 GLY A N 1
ATOM 1100 C CA . GLY A 1 138 ? -18.977 4.691 8.145 1.00 74.12 138 GLY A CA 1
ATOM 1101 C C . GLY A 1 138 ? -18.227 4.574 6.813 1.00 74.12 138 GLY A C 1
ATOM 1102 O O . GLY A 1 138 ? -18.578 3.744 5.985 1.00 74.12 138 GLY A O 1
ATOM 1103 N N . ILE A 1 139 ? -17.156 5.353 6.615 1.00 77.62 139 ILE A N 1
ATOM 1104 C CA . ILE A 1 139 ? -16.322 5.258 5.404 1.00 77.62 139 ILE A CA 1
ATOM 1105 C C . ILE A 1 139 ? -15.489 3.975 5.443 1.00 77.62 139 ILE A C 1
ATOM 1107 O O . ILE A 1 139 ? -15.343 3.312 4.424 1.00 77.62 139 ILE A O 1
ATOM 1111 N N . ILE A 1 140 ? -14.955 3.628 6.617 1.00 80.75 140 ILE A N 1
ATOM 1112 C CA . ILE A 1 140 ? -14.183 2.399 6.822 1.00 80.75 140 ILE A CA 1
ATOM 1113 C C . ILE A 1 140 ? -15.085 1.181 6.606 1.00 80.75 140 ILE A C 1
ATOM 1115 O O . ILE A 1 140 ? -14.727 0.302 5.836 1.00 80.75 140 ILE A O 1
ATOM 1119 N N . GLU A 1 141 ? -16.265 1.147 7.229 1.00 80.31 141 GLU A N 1
ATOM 1120 C CA . GLU A 1 141 ? -17.220 0.043 7.081 1.00 80.31 141 GLU A CA 1
ATOM 1121 C C . GLU A 1 141 ? -17.618 -0.165 5.617 1.00 80.31 141 GLU A C 1
ATOM 1123 O O . GLU A 1 141 ? -17.384 -1.244 5.085 1.00 80.31 141 GLU A O 1
ATOM 1128 N N . MET A 1 142 ? -18.064 0.892 4.932 1.00 79.62 142 MET A N 1
ATOM 1129 C CA . MET A 1 142 ? -18.426 0.834 3.512 1.00 79.62 142 MET A CA 1
ATOM 1130 C C . MET A 1 142 ? -17.264 0.388 2.611 1.00 79.62 142 MET A C 1
ATOM 1132 O O . MET A 1 142 ? -17.482 -0.288 1.610 1.00 79.62 142 MET A O 1
ATOM 1136 N N . TYR A 1 143 ? -16.028 0.768 2.945 1.00 82.06 143 TYR A N 1
ATOM 1137 C CA . TYR A 1 143 ? -14.848 0.389 2.173 1.00 82.06 143 TYR A CA 1
ATOM 1138 C C . TYR A 1 143 ? -14.554 -1.109 2.255 1.00 82.06 143 TYR A C 1
ATOM 1140 O O . TYR A 1 143 ? -14.350 -1.746 1.225 1.00 82.06 143 TYR A O 1
ATOM 1148 N N . PHE A 1 144 ? -14.546 -1.663 3.469 1.00 80.81 144 PHE A N 1
ATOM 1149 C CA . PHE A 1 144 ? -14.344 -3.098 3.667 1.00 80.81 144 PHE A CA 1
ATOM 1150 C C . PHE A 1 144 ? -15.512 -3.901 3.094 1.00 80.81 144 PHE A C 1
ATOM 1152 O O . PHE A 1 144 ? -15.276 -4.909 2.444 1.00 80.81 144 PHE A O 1
ATOM 1159 N N . ASP A 1 145 ? -16.748 -3.426 3.253 1.00 80.62 145 ASP A N 1
ATOM 1160 C CA . ASP A 1 145 ? -17.922 -4.120 2.721 1.00 80.62 145 ASP A CA 1
ATOM 1161 C C . ASP A 1 145 ? -17.916 -4.130 1.181 1.00 80.62 145 ASP A C 1
ATOM 1163 O O . ASP A 1 145 ? -18.191 -5.159 0.578 1.00 80.62 145 ASP A O 1
ATOM 1167 N N . SER A 1 146 ? -17.527 -3.027 0.526 1.00 78.44 146 SER A N 1
ATOM 1168 C CA . SER A 1 146 ? -17.361 -2.985 -0.937 1.00 78.44 146 SER A CA 1
ATOM 1169 C C . SER A 1 146 ? -16.218 -3.875 -1.427 1.00 78.44 146 SER A C 1
ATOM 1171 O O . SER A 1 146 ? -16.322 -4.432 -2.511 1.00 78.44 146 SER A O 1
ATOM 1173 N N . MET A 1 147 ? -15.128 -3.984 -0.664 1.00 76.00 147 ME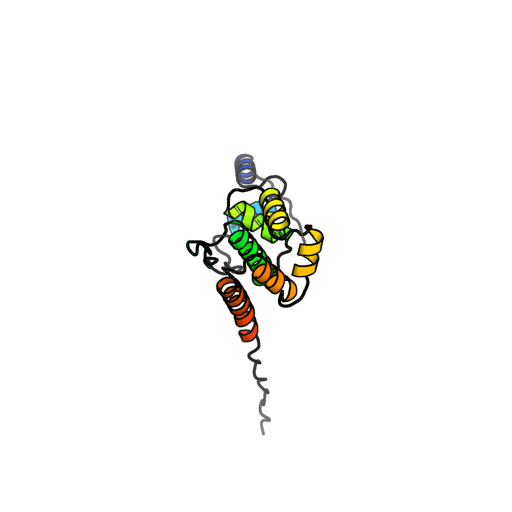T A N 1
ATOM 1174 C CA . MET A 1 147 ? -13.976 -4.818 -1.021 1.00 76.00 147 MET A CA 1
ATOM 1175 C C . MET A 1 147 ? -14.287 -6.312 -0.872 1.00 76.00 147 MET A C 1
ATOM 1177 O O . MET A 1 147 ? -13.871 -7.104 -1.708 1.00 76.00 147 MET A O 1
ATOM 1181 N N . LEU A 1 148 ? -15.025 -6.688 0.177 1.00 70.62 148 LEU A N 1
ATOM 1182 C CA . LEU A 1 148 ? -15.401 -8.073 0.470 1.00 70.62 148 LEU A CA 1
ATOM 1183 C C . LEU A 1 148 ? -16.623 -8.537 -0.343 1.00 70.62 148 LEU A C 1
ATOM 1185 O O . LEU A 1 148 ? -16.727 -9.715 -0.658 1.00 70.62 148 LEU A O 1
ATOM 1189 N N . SER A 1 149 ? -17.523 -7.627 -0.735 1.00 64.56 149 SER A N 1
ATOM 1190 C CA . SER A 1 149 ? -18.693 -7.951 -1.567 1.00 64.56 149 SER A CA 1
ATOM 1191 C C . SER A 1 149 ? -18.332 -8.383 -2.992 1.00 64.56 149 SER A C 1
ATOM 1193 O O . SER A 1 149 ? -19.090 -9.147 -3.582 1.00 64.56 149 SER A O 1
ATOM 1195 N N . ASP A 1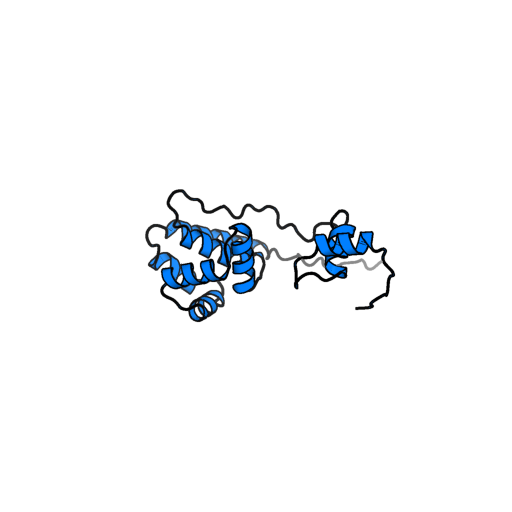 150 ? -17.205 -7.929 -3.550 1.00 52.16 150 ASP A N 1
ATOM 1196 C CA . ASP A 1 150 ? -16.747 -8.362 -4.881 1.00 52.16 150 ASP A CA 1
ATOM 1197 C C . ASP A 1 150 ? -16.126 -9.779 -4.857 1.00 52.16 150 ASP A C 1
ATOM 1199 O O . ASP A 1 150 ? -15.900 -10.374 -5.911 1.00 52.16 150 ASP A O 1
ATOM 1203 N N . ALA A 1 151 ? -15.865 -10.349 -3.672 1.00 49.06 151 ALA A N 1
ATOM 1204 C CA . ALA A 1 151 ? -15.331 -11.705 -3.523 1.00 49.06 151 ALA A CA 1
ATOM 1205 C C . ALA A 1 151 ? -16.413 -12.803 -3.610 1.00 49.06 151 ALA A C 1
ATOM 1207 O O . ALA A 1 151 ? -16.088 -13.956 -3.903 1.00 49.06 151 ALA A O 1
ATOM 1208 N N . ASP A 1 152 ? -17.692 -12.459 -3.413 1.00 42.81 152 ASP A N 1
ATOM 1209 C CA . ASP A 1 152 ? -18.805 -13.423 -3.416 1.00 42.81 152 ASP A CA 1
ATOM 1210 C C . ASP A 1 152 ? -19.345 -13.754 -4.825 1.00 42.81 152 ASP A C 1
ATOM 1212 O O . ASP A 1 152 ? -19.991 -14.787 -5.011 1.00 42.81 152 ASP A O 1
ATOM 1216 N N . ASP A 1 153 ? -19.032 -12.956 -5.854 1.00 41.03 153 ASP A N 1
ATOM 1217 C CA . ASP A 1 153 ? -19.507 -13.198 -7.232 1.00 41.03 153 ASP A CA 1
ATOM 1218 C C . ASP A 1 153 ? -18.648 -14.205 -8.030 1.00 41.03 153 ASP A C 1
ATOM 1220 O O . ASP A 1 153 ? -18.990 -14.581 -9.154 1.00 41.03 153 ASP A O 1
ATOM 1224 N N . ALA A 1 154 ? -17.557 -14.722 -7.453 1.00 41.06 154 ALA A N 1
ATOM 1225 C CA . ALA A 1 154 ? -16.726 -15.754 -8.086 1.00 41.06 154 ALA A CA 1
ATOM 1226 C C . ALA A 1 154 ? -17.255 -17.191 -7.893 1.00 41.06 154 ALA A C 1
ATOM 1228 O O . ALA A 1 154 ? -16.594 -18.145 -8.307 1.00 41.06 154 ALA A O 1
ATOM 1229 N N . ASN A 1 155 ? -18.437 -17.370 -7.287 1.00 36.94 155 ASN A N 1
ATOM 1230 C CA . ASN A 1 155 ? -18.992 -18.689 -6.973 1.00 36.94 155 ASN A CA 1
ATOM 1231 C C . ASN A 1 155 ? -20.298 -19.021 -7.721 1.00 36.94 155 ASN A C 1
ATOM 1233 O O . ASN A 1 155 ? -21.141 -19.760 -7.208 1.00 36.94 155 ASN A O 1
ATOM 1237 N N . TYR A 1 156 ? -20.463 -18.539 -8.962 1.00 38.28 156 TYR A N 1
ATOM 1238 C CA . TYR A 1 156 ? -21.438 -19.145 -9.874 1.00 38.28 156 TYR A CA 1
ATOM 1239 C C . TYR A 1 156 ? -20.868 -20.440 -10.453 1.00 38.28 156 TYR A C 1
ATOM 1241 O O . TYR A 1 156 ? -20.043 -20.476 -11.365 1.00 38.28 156 TYR A O 1
ATOM 1249 N N . THR A 1 157 ? -21.340 -21.513 -9.839 1.00 39.03 157 THR A N 1
ATOM 1250 C CA . THR A 1 157 ? -21.194 -22.916 -10.191 1.00 39.03 157 THR A CA 1
ATOM 1251 C C . THR A 1 157 ? -21.331 -23.114 -11.702 1.00 39.03 157 THR A C 1
ATOM 1253 O O . THR A 1 157 ? -22.369 -22.806 -12.289 1.00 39.03 157 THR A O 1
ATOM 1256 N N . VAL A 1 158 ? -20.287 -23.648 -12.338 1.00 37.78 158 VAL A N 1
ATOM 1257 C CA . VAL A 1 158 ? -20.381 -24.182 -13.701 1.00 37.78 158 VAL A CA 1
ATOM 1258 C C . VAL A 1 158 ? -21.416 -25.317 -13.670 1.00 37.78 158 VAL A C 1
ATOM 1260 O O . VAL A 1 158 ? -21.231 -26.252 -12.888 1.00 37.78 158 VAL A O 1
ATOM 1263 N N . PRO A 1 159 ? -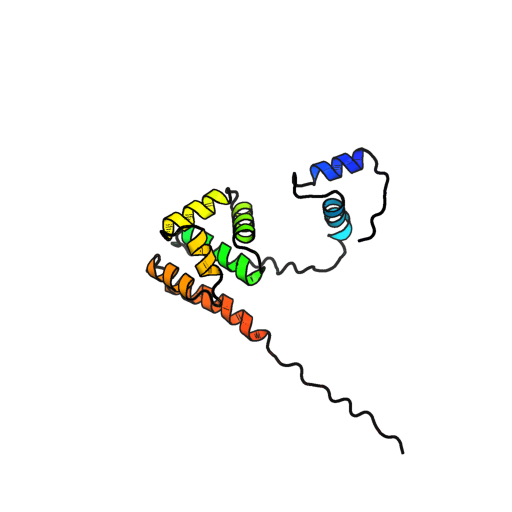22.502 -25.280 -14.465 1.00 38.69 159 PRO A N 1
ATOM 1264 C CA . PRO A 1 159 ? -23.373 -26.436 -14.603 1.00 38.69 159 PRO A CA 1
ATOM 1265 C C . PRO A 1 159 ? -22.587 -27.539 -15.314 1.00 38.69 159 PRO A C 1
ATOM 1267 O O . PRO A 1 159 ? -22.080 -27.324 -16.417 1.00 38.69 159 PRO A O 1
ATOM 1270 N N . GLU A 1 160 ? -22.480 -28.710 -14.685 1.00 40.69 160 GLU A N 1
ATOM 1271 C CA . GLU A 1 160 ? -22.026 -29.938 -15.337 1.00 40.69 160 GLU A CA 1
ATOM 1272 C C . GLU A 1 160 ? -22.861 -30.171 -16.603 1.00 40.69 160 GLU A C 1
ATOM 1274 O O . GLU A 1 160 ? -24.058 -30.456 -16.537 1.00 40.69 160 GLU A O 1
ATOM 1279 N N . ILE A 1 161 ? -22.229 -30.059 -17.770 1.00 46.56 161 ILE A N 1
ATOM 1280 C CA . ILE A 1 161 ? -22.784 -30.602 -19.005 1.00 46.56 161 ILE A CA 1
ATOM 1281 C C . ILE A 1 161 ? -22.521 -32.107 -18.944 1.00 46.56 161 ILE A C 1
ATOM 1283 O O . ILE A 1 161 ? -21.396 -32.562 -19.134 1.00 46.56 161 ILE A O 1
ATOM 1287 N N . GLN A 1 162 ? -23.559 -32.877 -18.614 1.00 41.03 162 GLN A N 1
ATOM 1288 C CA . GLN A 1 162 ? -23.569 -34.321 -18.819 1.00 41.03 162 GLN A CA 1
ATOM 1289 C C . GLN A 1 162 ? -23.639 -34.591 -20.324 1.00 41.03 162 GLN A C 1
ATOM 1291 O O . GLN A 1 162 ? -24.700 -34.464 -20.938 1.00 41.03 162 GLN A O 1
ATOM 1296 N N . ASP A 1 163 ? -22.504 -34.978 -20.903 1.00 44.69 163 ASP A N 1
ATOM 1297 C CA . ASP A 1 163 ? -22.434 -35.587 -22.227 1.00 44.69 163 ASP A CA 1
ATOM 1298 C C . ASP A 1 163 ? -23.325 -36.837 -22.257 1.00 44.69 163 ASP A C 1
ATOM 1300 O O . ASP A 1 163 ? -22.991 -37.898 -21.731 1.00 44.69 163 ASP A O 1
ATOM 1304 N N . THR A 1 164 ? -24.498 -36.700 -22.870 1.00 51.81 164 THR A N 1
ATOM 1305 C CA . THR A 1 164 ? -25.327 -37.823 -23.312 1.00 51.81 164 THR A CA 1
ATOM 1306 C C . THR A 1 164 ? -25.185 -37.920 -24.824 1.00 51.81 164 THR A C 1
ATOM 1308 O O . THR A 1 164 ? -26.014 -37.415 -25.578 1.00 51.81 164 THR A O 1
ATOM 1311 N N . GLU A 1 165 ? -24.107 -38.557 -25.281 1.00 48.22 165 GLU A N 1
ATOM 1312 C CA . GLU A 1 165 ? -23.950 -38.918 -26.689 1.00 48.22 165 GLU A CA 1
ATOM 1313 C C . GLU A 1 165 ? -24.445 -40.356 -26.918 1.00 48.22 165 GLU A C 1
ATOM 1315 O O . GLU A 1 165 ? -23.801 -41.345 -26.576 1.00 48.22 165 GLU A O 1
ATOM 1320 N N . LEU A 1 166 ? -25.685 -40.410 -27.411 1.00 44.66 166 LEU A N 1
ATOM 1321 C CA . LEU A 1 166 ? -26.237 -41.307 -28.431 1.00 44.66 166 LEU A CA 1
ATOM 1322 C C . LEU A 1 166 ? -25.593 -42.695 -28.619 1.00 44.66 166 LEU A C 1
ATOM 1324 O O . LEU A 1 166 ? -24.583 -42.864 -29.298 1.00 44.66 166 LEU A O 1
ATOM 1328 N N . ALA A 1 167 ? -26.331 -43.717 -28.178 1.00 47.56 167 ALA A N 1
ATOM 1329 C CA . ALA A 1 167 ? -26.311 -45.031 -28.808 1.00 47.56 167 ALA A CA 1
ATOM 1330 C C . ALA A 1 167 ? -27.032 -44.949 -30.168 1.00 47.56 167 ALA A C 1
ATOM 1332 O O . ALA A 1 167 ? -28.205 -44.577 -30.226 1.00 47.56 167 ALA A O 1
ATOM 1333 N N . LEU A 1 168 ? -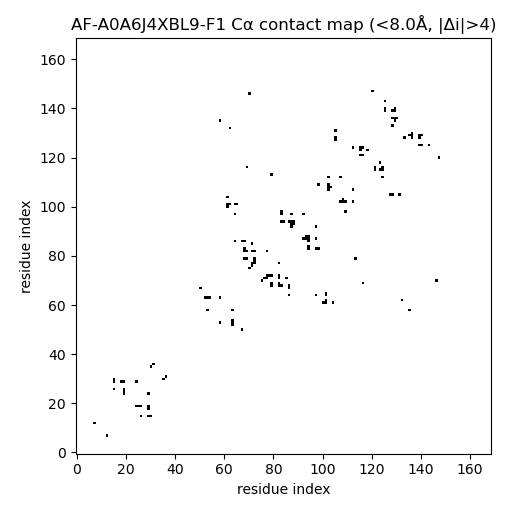26.323 -45.279 -31.248 1.00 51.72 168 LEU A N 1
ATOM 1334 C CA . LEU A 1 168 ? -26.906 -45.538 -32.564 1.00 51.72 168 LEU A CA 1
ATOM 1335 C C . LEU A 1 168 ? -27.370 -46.999 -32.621 1.00 51.72 168 LEU A C 1
ATOM 1337 O O . LEU A 1 168 ? -26.572 -47.909 -32.383 1.00 51.72 168 LEU A O 1
ATOM 1341 N N . GLU A 1 169 ? -28.658 -47.176 -32.914 1.00 47.03 169 GLU A N 1
ATOM 1342 C CA . GLU A 1 169 ? -29.253 -48.410 -33.447 1.00 47.03 169 GLU A CA 1
ATOM 1343 C C . GLU A 1 169 ? -28.797 -48.684 -34.889 1.00 47.03 169 GLU A C 1
ATOM 1345 O O . GLU A 1 169 ? -28.566 -47.707 -35.644 1.00 47.03 169 GLU A O 1
#

Foldseek 3Di:
DDDDDDDDDPVVVVVLVVQDDPPPDDSVNSCCCVPVVVPDDDPDPPDPPPPVQPPPPPDDPLLSLVLQLLCCCLVVVDQSQVSLVVSCVVVVHDSVVSQVSNCVLLVHHPVVVSVCSVDPLSPVVLVSCCVSPVVCNVVSVVSSCVSVVVVVVVPPDDPDPPDPDDDDD

pLDDT: mean 71.37, std 17.25, range [30.86, 90.19]

Nearest PDB structures (foldseek):
  2rn7-assembly1_A  TM=5.530E-01  e=3.730E+00  Shigella flexneri

Secondary structure (DSSP, 8-state):
---------HHHHHHHHHHSPTTT--HHHHHHHHHHTTTS--S-------------TT--HHHHHHHHHHHHHHHH---HHHHHHHHHHHHTS-HHHHHHHHHHHHT--HHHHHHHTTSGGGHHHHHHHHHHTGGGHHHHHHHHHHHHHTTGGGG--------------